Protein AF-A0A2A3F7Q0-F1 (afdb_monomer_lite)

Foldseek 3Di:
DDKDKDKWKAFPPPRHTDDPVQAQPVCCVPVPDDGDPRHDYPVRIDIDIDIGDPDDDPCCVVVVHDDDPVVVVVVVVVVVVPDPPPPPPDDDDDD

Radius of gyration: 22.65 Å; chains: 1; bounding box: 54×23×63 Å

Sequence (95 aa):
MWLSKDERYFDTESGEEVDGEEMDWSTENHPDVTPCEGHRHANTVQTRQVWTPEYVCLDLDGAGVALSPVLAAARTATEGLSPLYTHHGGRHALR

Structure (mmCIF, N/CA/C/O backbone):
data_AF-A0A2A3F7Q0-F1
#
_entry.id   AF-A0A2A3F7Q0-F1
#
loop_
_atom_site.group_PDB
_atom_site.id
_atom_site.type_symbol
_atom_site.label_atom_id
_atom_site.label_alt_id
_atom_site.label_comp_id
_atom_site.label_asym_id
_atom_site.label_entity_id
_atom_site.label_seq_id
_atom_site.pdbx_PDB_ins_code
_atom_site.Cartn_x
_atom_site.Cartn_y
_atom_site.Cartn_z
_atom_site.occupancy
_atom_site.B_iso_or_equiv
_atom_site.auth_seq_id
_atom_site.auth_comp_id
_atom_site.auth_asym_id
_atom_site.auth_atom_id
_atom_site.pdbx_PDB_model_num
ATOM 1 N N . MET A 1 1 ? -5.950 1.296 18.404 1.00 82.12 1 MET A N 1
ATOM 2 C CA . MET A 1 1 ? -5.550 1.056 17.004 1.00 82.12 1 MET A CA 1
ATOM 3 C C . MET A 1 1 ? -4.224 1.750 16.772 1.00 82.12 1 MET A C 1
ATOM 5 O O . MET A 1 1 ? -4.070 2.867 17.255 1.00 82.12 1 MET A O 1
ATOM 9 N N . TRP A 1 2 ? -3.294 1.097 16.083 1.00 89.62 2 TRP A N 1
ATOM 10 C CA . TRP A 1 2 ? -2.012 1.664 15.672 1.00 89.62 2 TRP A CA 1
ATOM 11 C C . TRP A 1 2 ? -1.836 1.456 14.170 1.00 89.62 2 TRP A C 1
ATOM 13 O O . TRP A 1 2 ? -2.011 0.335 13.687 1.00 89.62 2 TRP A O 1
ATOM 23 N N . LEU A 1 3 ? -1.528 2.541 13.461 1.00 93.69 3 LEU A N 1
ATOM 24 C CA . LEU A 1 3 ? -1.295 2.557 12.021 1.00 93.69 3 LEU A CA 1
ATOM 25 C C . LEU A 1 3 ? 0.112 3.098 11.756 1.00 93.69 3 LEU A C 1
ATOM 27 O O . LEU A 1 3 ? 0.529 4.068 12.396 1.00 93.69 3 LEU A O 1
ATOM 31 N N . SER A 1 4 ? 0.805 2.501 10.800 1.00 94.62 4 SER A N 1
ATOM 32 C CA . SER A 1 4 ? 2.051 2.994 10.214 1.00 94.62 4 SER A CA 1
ATOM 33 C C . SER A 1 4 ? 1.761 3.625 8.850 1.00 94.62 4 SER A C 1
ATOM 35 O O . SER A 1 4 ? 0.711 3.385 8.249 1.00 94.62 4 SER A O 1
ATOM 37 N N . LYS A 1 5 ? 2.659 4.497 8.383 1.00 95.44 5 LYS A N 1
ATOM 38 C CA . LYS A 1 5 ? 2.677 4.909 6.979 1.00 95.44 5 LYS A CA 1
ATOM 39 C C . LYS A 1 5 ? 3.769 4.130 6.276 1.00 95.44 5 LYS A C 1
ATOM 41 O O . LYS A 1 5 ? 4.925 4.243 6.680 1.00 95.44 5 LYS A O 1
ATOM 46 N N . ASP A 1 6 ? 3.387 3.450 5.212 1.00 95.00 6 ASP A N 1
ATOM 47 C CA . ASP A 1 6 ? 4.306 2.770 4.319 1.00 95.00 6 ASP A CA 1
ATOM 48 C C . ASP A 1 6 ? 4.412 3.531 3.007 1.00 95.00 6 ASP A C 1
ATOM 50 O O . ASP A 1 6 ? 3.440 4.110 2.509 1.00 95.00 6 ASP A O 1
ATOM 54 N N . GLU A 1 7 ? 5.605 3.498 2.434 1.00 95.19 7 GLU A N 1
ATOM 55 C CA . GLU A 1 7 ? 5.808 3.875 1.050 1.00 95.19 7 GLU A CA 1
ATOM 56 C C . GLU A 1 7 ? 5.445 2.695 0.149 1.00 95.19 7 GLU A C 1
ATOM 58 O O . GLU A 1 7 ? 5.951 1.592 0.344 1.00 95.19 7 GLU A O 1
ATOM 63 N N . ARG A 1 8 ? 4.546 2.921 -0.812 1.00 97.19 8 ARG A N 1
ATOM 64 C CA . ARG A 1 8 ? 4.113 1.909 -1.779 1.00 97.19 8 ARG A CA 1
ATOM 65 C C . ARG A 1 8 ? 4.094 2.466 -3.193 1.00 97.19 8 ARG A C 1
ATOM 67 O O . ARG A 1 8 ? 3.894 3.669 -3.390 1.00 97.19 8 ARG A O 1
ATOM 74 N N . TYR A 1 9 ? 4.262 1.580 -4.165 1.00 97.56 9 TYR A N 1
ATOM 75 C CA . TYR A 1 9 ? 4.421 1.931 -5.570 1.00 97.56 9 TYR A CA 1
ATOM 76 C C . TYR A 1 9 ? 3.207 1.476 -6.369 1.00 97.56 9 TYR A C 1
ATOM 78 O O . TYR A 1 9 ? 2.696 0.375 -6.181 1.00 97.56 9 TYR A O 1
ATOM 86 N N . PHE A 1 10 ? 2.727 2.348 -7.247 1.00 98.12 10 PHE A N 1
ATOM 87 C CA . PHE A 1 10 ? 1.550 2.086 -8.065 1.00 98.12 10 PHE A CA 1
ATOM 88 C C . PHE A 1 10 ? 1.869 2.373 -9.516 1.00 98.12 10 PHE A C 1
ATOM 90 O O . PHE A 1 10 ? 2.379 3.450 -9.820 1.00 98.12 10 PHE A O 1
ATOM 97 N N . ASP A 1 11 ? 1.540 1.443 -10.401 1.00 98.00 11 ASP A N 1
ATOM 98 C CA . ASP A 1 11 ? 1.667 1.645 -11.835 1.00 98.00 11 ASP A CA 1
ATOM 99 C C . ASP A 1 11 ? 0.896 2.901 -12.271 1.00 98.00 11 ASP A C 1
ATOM 101 O O . ASP A 1 11 ? -0.227 3.170 -11.834 1.00 98.00 11 ASP A O 1
ATOM 105 N N . THR A 1 12 ? 1.535 3.719 -13.100 1.00 97.12 12 THR A N 1
ATOM 106 C CA . THR A 1 12 ? 1.017 5.039 -13.470 1.00 97.12 12 THR A CA 1
ATOM 107 C C . THR A 1 12 ? -0.183 4.946 -14.408 1.00 97.12 12 THR A C 1
ATOM 109 O O . THR A 1 12 ? -1.034 5.836 -14.381 1.00 97.12 12 THR A O 1
ATOM 112 N N . GLU A 1 13 ? -0.266 3.897 -15.226 1.00 96.69 13 GLU A N 1
ATOM 113 C CA . GLU A 1 13 ? -1.327 3.732 -16.221 1.00 96.69 13 GLU A CA 1
ATOM 114 C C . GLU A 1 13 ? -2.556 3.037 -15.626 1.00 96.69 13 GLU A C 1
ATOM 116 O O . GLU A 1 13 ? -3.672 3.551 -15.710 1.00 96.69 13 GLU A O 1
ATOM 121 N N . SER A 1 14 ? -2.353 1.884 -14.996 1.00 96.81 14 SER A N 1
ATOM 122 C CA . SER A 1 14 ? -3.414 1.039 -14.439 1.00 96.81 14 SER A CA 1
ATOM 123 C C . SER A 1 14 ? -3.831 1.441 -13.023 1.00 96.81 14 SER A C 1
ATOM 125 O O . SER A 1 14 ? -4.974 1.215 -12.623 1.00 96.81 14 SER A O 1
ATOM 127 N N . GLY A 1 15 ? -2.923 2.048 -12.254 1.00 97.12 15 GLY A N 1
ATOM 128 C CA . GLY A 1 15 ? -3.117 2.325 -10.833 1.00 97.12 15 GLY A CA 1
ATOM 129 C C . GLY A 1 15 ? -2.973 1.102 -9.924 1.00 97.12 15 GLY A C 1
ATOM 130 O O . GLY A 1 15 ? -3.213 1.242 -8.723 1.00 97.12 15 GLY A O 1
ATOM 131 N N . GLU A 1 16 ? -2.602 -0.063 -10.461 1.00 97.81 16 GLU A N 1
ATOM 132 C CA . GLU A 1 16 ? -2.368 -1.287 -9.689 1.00 97.81 16 GLU A CA 1
ATOM 133 C C . GLU A 1 16 ? -1.114 -1.159 -8.815 1.00 97.81 16 GLU A C 1
ATOM 135 O O . GLU A 1 16 ? -0.152 -0.479 -9.174 1.00 97.81 16 GLU A O 1
ATOM 140 N N . GLU A 1 17 ? -1.136 -1.784 -7.638 1.00 97.19 17 GLU A N 1
ATOM 141 C CA . GLU A 1 17 ? 0.021 -1.811 -6.742 1.00 97.19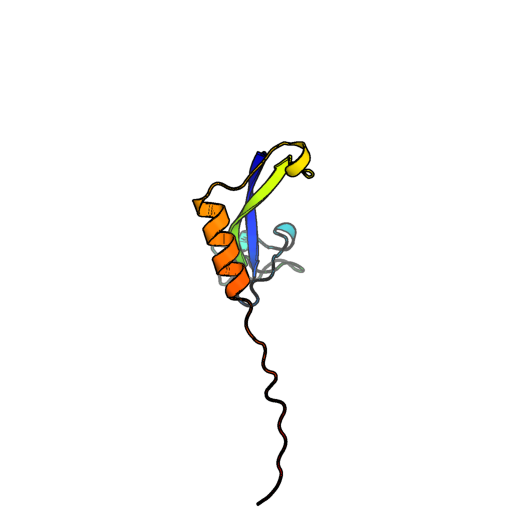 17 GLU A CA 1
ATOM 142 C C . GLU A 1 17 ? 1.103 -2.737 -7.302 1.00 97.19 17 GLU A C 1
ATOM 144 O O . GLU A 1 17 ? 0.813 -3.827 -7.795 1.00 97.19 17 GLU A O 1
ATOM 149 N N . VAL A 1 18 ? 2.350 -2.290 -7.212 1.00 97.00 18 VAL A N 1
ATOM 150 C CA . VAL A 1 18 ? 3.523 -2.978 -7.742 1.00 97.00 18 VAL A CA 1
ATOM 151 C C . VAL A 1 18 ? 4.532 -3.188 -6.620 1.00 97.00 18 VAL A C 1
ATOM 153 O O . VAL A 1 18 ? 4.765 -2.290 -5.809 1.00 97.00 18 VAL A O 1
ATOM 156 N N . ASP A 1 19 ? 5.154 -4.367 -6.595 1.00 96.12 19 ASP A N 1
ATOM 157 C CA . ASP A 1 19 ? 6.247 -4.648 -5.671 1.00 96.12 19 ASP A CA 1
ATOM 158 C C . ASP A 1 19 ? 7.486 -3.819 -6.046 1.00 96.12 19 ASP A C 1
ATOM 160 O O . ASP A 1 19 ? 7.931 -3.801 -7.197 1.00 96.12 19 ASP A O 1
ATOM 164 N N . GLY A 1 20 ? 8.052 -3.126 -5.059 1.00 94.62 20 GLY A N 1
ATOM 165 C CA . GLY A 1 20 ? 9.272 -2.351 -5.240 1.00 94.62 20 GLY A CA 1
ATOM 166 C C . GLY A 1 20 ? 10.488 -3.213 -5.580 1.00 94.62 20 GLY A C 1
ATOM 167 O O . GLY A 1 20 ? 11.422 -2.702 -6.193 1.00 94.62 20 GLY A O 1
ATOM 168 N N . GLU A 1 21 ? 10.483 -4.506 -5.245 1.00 96.06 21 GLU A N 1
ATOM 169 C CA . GLU A 1 21 ? 11.547 -5.441 -5.641 1.00 96.06 21 GLU A CA 1
ATOM 170 C C . GLU A 1 21 ? 11.528 -5.764 -7.145 1.00 96.06 21 GLU A C 1
ATOM 172 O O . GLU A 1 21 ? 12.545 -6.174 -7.697 1.00 96.06 21 GLU A O 1
ATOM 177 N N . GLU A 1 22 ? 10.413 -5.521 -7.843 1.00 96.00 22 GLU A N 1
ATOM 178 C CA . GLU A 1 22 ? 10.319 -5.695 -9.300 1.00 96.00 22 GLU A CA 1
ATOM 179 C C . GLU A 1 22 ? 10.865 -4.483 -10.081 1.00 96.00 22 GLU A C 1
ATOM 181 O O . GLU A 1 22 ? 10.935 -4.513 -11.315 1.00 96.00 22 GLU A O 1
ATOM 186 N N . MET A 1 23 ? 11.219 -3.389 -9.396 1.00 96.81 23 MET A N 1
ATOM 187 C CA . MET A 1 23 ? 11.662 -2.136 -10.015 1.00 96.81 23 MET A CA 1
ATOM 188 C C . MET A 1 23 ? 13.184 -2.045 -10.106 1.00 96.81 23 MET A C 1
ATOM 190 O O . MET A 1 23 ? 13.909 -2.314 -9.150 1.00 96.81 23 MET A O 1
ATOM 194 N N . ASP A 1 24 ? 13.679 -1.550 -11.238 1.00 97.56 24 ASP A N 1
ATOM 195 C CA . ASP A 1 24 ? 15.064 -1.111 -11.357 1.00 97.56 24 ASP A CA 1
ATOM 196 C C . ASP A 1 24 ? 15.187 0.347 -10.897 1.00 97.56 24 ASP A C 1
ATOM 198 O O . ASP A 1 24 ? 15.112 1.293 -11.691 1.00 97.56 24 ASP A O 1
ATOM 202 N N . TRP A 1 25 ? 15.392 0.538 -9.594 1.00 96.75 25 TRP A N 1
ATOM 203 C CA . TRP A 1 25 ? 15.547 1.864 -8.984 1.00 96.75 25 TRP A CA 1
ATOM 204 C C . TRP A 1 25 ? 16.751 2.653 -9.505 1.00 96.75 25 TRP A C 1
ATOM 206 O O . TRP A 1 25 ? 16.776 3.876 -9.381 1.00 96.75 25 TRP A O 1
ATOM 216 N N . SER A 1 26 ? 17.727 2.003 -10.151 1.00 96.62 26 SER A N 1
ATOM 217 C CA . SER A 1 26 ? 18.853 2.718 -10.763 1.00 96.62 26 SER A CA 1
ATOM 218 C C . SER A 1 26 ? 18.424 3.606 -11.938 1.00 96.62 26 SER A C 1
ATOM 220 O O . SER A 1 26 ? 19.156 4.518 -12.320 1.00 96.62 26 SER A O 1
ATOM 222 N N . THR A 1 27 ? 17.217 3.393 -12.473 1.00 97.31 27 THR A N 1
ATOM 223 C CA . THR A 1 27 ? 16.662 4.145 -13.608 1.00 97.31 27 THR A CA 1
ATOM 224 C C . THR A 1 27 ? 15.883 5.408 -13.216 1.00 97.31 27 THR A C 1
ATOM 226 O O . THR A 1 27 ? 15.574 6.208 -14.092 1.00 97.31 27 THR A O 1
ATOM 229 N N . GLU A 1 28 ? 15.580 5.646 -11.932 1.00 95.25 28 GLU A N 1
ATOM 230 C CA . GLU A 1 28 ? 14.655 6.708 -11.467 1.00 95.25 28 GLU A CA 1
ATOM 231 C C . GLU A 1 28 ? 14.964 8.100 -12.044 1.00 95.25 28 GLU A C 1
ATOM 233 O O . GLU A 1 28 ? 14.082 8.802 -12.528 1.00 95.25 28 GLU A O 1
ATOM 238 N N . ASN A 1 29 ? 16.239 8.482 -12.068 1.00 95.69 29 ASN A N 1
ATOM 239 C CA . ASN A 1 29 ? 16.673 9.794 -12.557 1.00 95.69 29 ASN A CA 1
ATOM 240 C C . ASN A 1 29 ? 17.220 9.745 -13.996 1.00 95.69 29 ASN A C 1
ATOM 242 O O . ASN A 1 29 ? 17.867 10.686 -14.462 1.00 95.69 29 ASN A O 1
ATOM 246 N N . HIS A 1 30 ? 16.977 8.639 -14.703 1.00 96.25 30 HIS A N 1
ATOM 247 C CA . HIS A 1 30 ? 17.576 8.314 -15.993 1.00 96.25 30 HIS A CA 1
ATOM 248 C C . HIS A 1 30 ? 16.528 7.744 -16.968 1.00 96.25 30 HIS A C 1
ATOM 250 O O . HIS A 1 30 ? 16.546 6.548 -17.245 1.00 96.25 30 HIS A O 1
ATOM 256 N N . PRO A 1 31 ? 15.642 8.590 -17.534 1.00 94.62 31 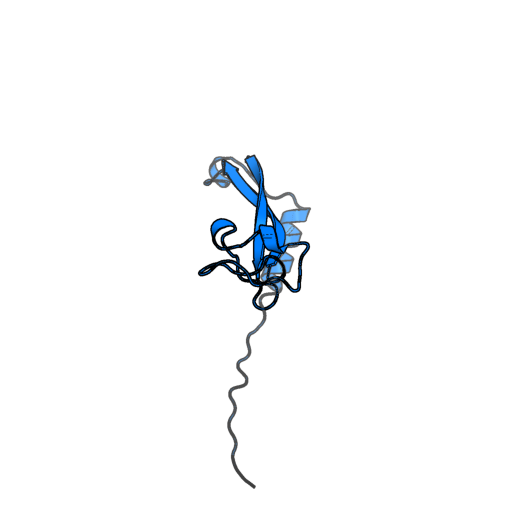PRO A N 1
ATOM 257 C CA . PRO A 1 31 ? 14.492 8.148 -18.337 1.00 94.62 31 PRO A CA 1
ATOM 258 C C . PRO A 1 31 ? 14.857 7.400 -19.627 1.00 94.62 31 PRO A C 1
ATOM 260 O O . PRO A 1 31 ? 14.028 6.685 -20.181 1.00 94.62 31 PRO A O 1
ATOM 263 N N . ASP A 1 32 ? 16.083 7.588 -20.117 1.00 96.38 32 ASP A N 1
ATOM 264 C CA . ASP A 1 32 ? 16.566 6.973 -21.354 1.00 96.38 32 ASP A CA 1
ATOM 265 C C . ASP A 1 32 ? 17.316 5.649 -21.106 1.00 96.38 32 ASP A C 1
ATOM 267 O O . ASP A 1 32 ? 17.768 5.000 -22.053 1.00 96.38 32 ASP A O 1
ATOM 271 N N . VAL A 1 33 ? 17.494 5.243 -19.843 1.00 97.06 33 VAL A N 1
ATOM 272 C CA . VAL A 1 33 ? 18.198 4.004 -19.495 1.00 97.06 33 VAL A CA 1
ATOM 273 C C . VAL A 1 33 ? 17.230 2.827 -19.554 1.00 97.06 33 VAL A C 1
ATOM 275 O O . VAL A 1 33 ? 16.125 2.858 -19.021 1.00 97.06 33 VAL A O 1
ATOM 278 N N . THR A 1 34 ? 17.660 1.755 -20.218 1.00 97.00 34 THR A N 1
ATOM 279 C CA . THR A 1 34 ? 16.919 0.490 -20.222 1.00 97.00 34 THR A CA 1
ATOM 280 C C . THR A 1 34 ? 17.094 -0.207 -18.867 1.00 97.00 34 THR A C 1
ATOM 282 O O . THR A 1 34 ? 18.240 -0.345 -18.435 1.00 97.00 34 THR A O 1
ATOM 285 N N . PRO A 1 35 ? 16.012 -0.656 -18.205 1.00 97.62 35 PRO A N 1
ATOM 286 C CA . PRO A 1 35 ? 16.108 -1.374 -16.937 1.00 97.62 35 PRO A CA 1
ATOM 287 C C . PRO A 1 35 ? 16.785 -2.740 -17.103 1.00 97.62 35 PRO A C 1
ATOM 289 O O . PRO A 1 35 ? 16.817 -3.314 -18.197 1.00 97.62 35 PRO A O 1
ATOM 292 N N . CYS A 1 36 ? 17.295 -3.283 -16.001 1.00 96.56 36 CYS A N 1
ATOM 293 C CA . CYS A 1 36 ? 17.800 -4.650 -15.925 1.00 96.56 36 CYS A CA 1
ATOM 294 C C . CYS A 1 36 ? 16.747 -5.680 -16.368 1.00 96.56 36 CYS A C 1
ATOM 296 O O . CYS A 1 36 ? 15.543 -5.491 -16.184 1.00 96.56 36 CYS A O 1
ATOM 298 N N . GLU A 1 37 ? 17.207 -6.808 -16.921 1.00 96.25 37 GLU A N 1
ATOM 299 C CA . GLU A 1 37 ? 16.319 -7.899 -17.336 1.00 96.25 37 GLU A CA 1
ATOM 300 C C . GLU A 1 37 ? 15.400 -8.330 -16.180 1.00 96.25 37 GLU A C 1
ATOM 302 O O . GLU A 1 37 ? 15.831 -8.465 -15.033 1.00 96.25 37 GLU A O 1
ATOM 307 N N . GLY A 1 38 ? 14.113 -8.505 -16.488 1.00 95.62 38 GLY A N 1
ATOM 308 C CA . GLY A 1 38 ? 13.094 -8.898 -15.515 1.00 95.62 38 GLY A CA 1
ATOM 309 C C . GLY A 1 38 ? 12.562 -7.772 -14.622 1.00 95.62 38 GLY A C 1
ATOM 310 O O . GLY A 1 38 ? 11.615 -8.027 -13.887 1.00 95.62 38 GLY A O 1
ATOM 311 N N . HIS A 1 39 ? 13.101 -6.552 -14.708 1.00 97.50 39 HIS A N 1
ATOM 312 C CA . HIS A 1 39 ? 12.651 -5.413 -13.903 1.00 97.50 39 HIS A CA 1
ATOM 313 C C . HIS A 1 39 ? 11.918 -4.369 -14.750 1.00 97.50 39 HIS A C 1
ATOM 315 O O . HIS A 1 39 ? 12.145 -4.245 -15.959 1.00 97.50 39 HIS A O 1
ATOM 321 N N . ARG A 1 40 ? 11.043 -3.582 -14.115 1.00 96.81 40 ARG A N 1
ATOM 322 C CA . ARG A 1 40 ? 10.424 -2.407 -14.753 1.00 96.81 40 ARG A CA 1
ATOM 323 C C . ARG A 1 40 ? 11.257 -1.155 -14.487 1.00 96.81 40 ARG A C 1
ATOM 325 O O . ARG A 1 40 ? 11.970 -1.060 -13.492 1.00 96.81 40 ARG A O 1
ATOM 332 N N . HIS A 1 41 ? 11.150 -0.175 -15.377 1.00 97.81 41 HIS A N 1
ATOM 333 C CA . HIS A 1 41 ? 11.771 1.130 -15.175 1.00 97.81 41 HIS A CA 1
ATOM 334 C C . HIS A 1 41 ? 11.033 1.886 -14.059 1.00 97.81 41 HIS A C 1
ATOM 336 O O . HIS A 1 41 ? 9.810 1.960 -14.071 1.00 97.81 41 HIS A O 1
ATOM 342 N N . ALA A 1 42 ? 11.759 2.531 -13.145 1.00 97.38 42 ALA A N 1
ATOM 343 C CA . ALA A 1 42 ? 11.174 3.266 -12.018 1.00 97.38 42 ALA A CA 1
ATOM 344 C C . ALA A 1 42 ? 10.172 4.382 -12.414 1.00 97.38 42 ALA A C 1
ATOM 346 O O . ALA A 1 42 ? 9.288 4.715 -11.635 1.00 97.38 42 ALA A O 1
ATOM 347 N N . ASN A 1 43 ? 10.237 4.917 -13.640 1.00 96.56 43 ASN A N 1
ATOM 348 C CA . ASN A 1 43 ? 9.312 5.949 -14.124 1.00 96.56 43 ASN A CA 1
ATOM 349 C C . ASN A 1 43 ? 7.923 5.414 -14.493 1.00 96.56 43 ASN A C 1
ATOM 351 O O . ASN A 1 43 ? 7.038 6.202 -14.826 1.00 96.56 43 ASN A O 1
ATOM 355 N N . THR A 1 44 ? 7.712 4.095 -14.465 1.00 96.94 44 THR A N 1
ATOM 356 C CA . THR A 1 44 ? 6.379 3.525 -14.687 1.00 96.94 44 THR A CA 1
ATOM 357 C C . THR A 1 44 ? 5.516 3.578 -13.432 1.00 96.94 44 THR A C 1
ATOM 359 O O . THR A 1 44 ? 4.306 3.400 -13.535 1.00 96.94 44 THR A O 1
ATOM 362 N N . VAL A 1 45 ? 6.081 3.868 -12.255 1.00 97.69 45 VAL A N 1
ATOM 363 C CA . VAL A 1 45 ? 5.340 3.895 -10.988 1.00 97.69 45 VAL A CA 1
ATOM 364 C C . VAL A 1 45 ? 5.268 5.289 -10.362 1.00 97.69 45 VAL A C 1
ATOM 366 O O . VAL A 1 45 ? 6.119 6.148 -10.567 1.00 97.69 45 VAL A O 1
ATOM 369 N N . GLN A 1 46 ? 4.232 5.502 -9.555 1.00 97.12 46 GLN A N 1
ATOM 370 C CA . GLN A 1 46 ? 4.112 6.609 -8.615 1.00 97.12 46 GLN A CA 1
ATOM 371 C C . GLN A 1 46 ? 4.300 6.096 -7.193 1.00 97.12 46 GLN A C 1
ATOM 373 O O . GLN A 1 46 ? 3.640 5.142 -6.773 1.00 97.12 46 GLN A O 1
ATOM 378 N N . THR A 1 47 ? 5.113 6.806 -6.423 1.00 95.81 47 THR A N 1
ATOM 379 C CA . THR A 1 47 ? 5.280 6.574 -4.990 1.00 95.81 47 THR A CA 1
ATOM 380 C C . THR A 1 47 ? 4.150 7.231 -4.202 1.00 95.81 47 THR A C 1
ATOM 382 O O . THR A 1 47 ? 3.867 8.422 -4.364 1.00 95.81 47 THR A O 1
ATOM 385 N N . ARG A 1 48 ? 3.490 6.475 -3.322 1.00 96.31 48 ARG A N 1
ATOM 386 C CA . ARG A 1 48 ? 2.411 6.968 -2.452 1.00 96.31 48 ARG A CA 1
ATOM 387 C C . ARG A 1 48 ? 2.631 6.522 -1.013 1.00 96.31 48 ARG A C 1
ATOM 389 O O . ARG A 1 48 ? 3.174 5.458 -0.749 1.00 96.31 48 ARG A O 1
ATOM 396 N N . GLN A 1 49 ? 2.151 7.339 -0.080 1.00 96.75 49 GLN A N 1
ATOM 397 C CA . GLN A 1 49 ? 2.114 7.003 1.342 1.00 96.75 49 GLN A CA 1
ATOM 398 C C . GLN A 1 49 ? 0.773 6.346 1.669 1.00 96.75 49 GLN A C 1
ATOM 400 O O . GLN A 1 49 ? -0.278 6.977 1.520 1.00 96.75 49 GLN A O 1
ATOM 405 N N . VAL A 1 50 ? 0.807 5.097 2.120 1.00 95.81 50 VAL A N 1
ATOM 406 C CA . VAL A 1 50 ? -0.372 4.283 2.439 1.00 95.81 50 VAL A CA 1
ATOM 407 C C . VAL A 1 50 ? -0.393 4.001 3.937 1.00 95.81 50 VAL A C 1
ATOM 409 O O . VAL A 1 50 ? 0.635 3.706 4.535 1.00 95.81 50 VAL A O 1
ATOM 412 N N . TRP A 1 51 ? -1.563 4.122 4.567 1.00 94.88 51 TRP A N 1
ATOM 413 C CA . TRP A 1 51 ? -1.724 3.752 5.972 1.00 94.88 51 TRP A CA 1
ATOM 414 C C . TRP A 1 51 ? -1.886 2.239 6.104 1.00 94.88 51 TRP A C 1
ATOM 416 O O . TRP A 1 51 ? -2.885 1.690 5.637 1.00 94.88 51 TRP A O 1
ATOM 426 N N . THR A 1 52 ? -0.952 1.588 6.788 1.00 93.69 52 THR A N 1
ATOM 427 C CA . THR A 1 52 ? -0.983 0.149 7.049 1.00 93.69 52 THR A CA 1
ATOM 428 C C . THR A 1 52 ? -1.394 -0.111 8.500 1.00 93.69 52 THR A C 1
ATOM 430 O O . THR A 1 52 ? -0.891 0.534 9.426 1.00 93.69 52 THR A O 1
ATOM 433 N N . PRO A 1 53 ? -2.350 -1.023 8.745 1.00 92.38 53 PRO A N 1
ATOM 434 C CA . PRO A 1 53 ? -2.721 -1.411 10.095 1.00 92.38 53 PRO A CA 1
ATOM 435 C C . PRO A 1 53 ? -1.687 -2.352 10.718 1.00 92.38 53 PRO A C 1
ATOM 437 O O . PRO A 1 53 ? -1.529 -3.480 10.270 1.00 92.38 53 PRO A O 1
ATOM 440 N N . GLU A 1 54 ? -1.066 -1.922 11.815 1.00 89.12 54 GLU A N 1
ATOM 441 C CA . GLU A 1 54 ? -0.159 -2.766 12.614 1.00 89.12 54 GLU A CA 1
ATOM 442 C C . GLU A 1 54 ? -0.919 -3.478 13.738 1.00 89.12 54 GLU A C 1
ATOM 444 O O . GLU A 1 54 ? -0.747 -4.666 13.997 1.00 89.12 54 GLU A O 1
ATOM 449 N N . TYR A 1 55 ? -1.803 -2.736 14.414 1.00 88.12 55 TYR A N 1
ATOM 450 C CA . TYR A 1 55 ? -2.633 -3.256 15.497 1.00 88.12 55 TYR A CA 1
ATOM 451 C C . TYR A 1 55 ? -4.052 -2.719 15.382 1.00 88.12 55 TYR A C 1
ATOM 453 O O . TYR A 1 55 ? -4.315 -1.526 15.588 1.00 88.12 55 TYR A O 1
ATOM 461 N N . VAL A 1 56 ? -4.989 -3.622 15.111 1.00 88.38 56 VAL A N 1
ATOM 462 C CA . VAL A 1 56 ? -6.407 -3.301 14.931 1.00 88.38 56 VAL A CA 1
ATOM 463 C C . VAL A 1 56 ? -7.266 -3.932 16.015 1.00 88.38 56 VAL A C 1
ATOM 465 O O . VAL A 1 56 ? -6.963 -4.998 16.545 1.00 88.38 56 VAL A O 1
ATOM 468 N N . CYS A 1 57 ? -8.351 -3.241 16.352 1.00 89.62 57 CYS A N 1
ATOM 469 C CA . CYS A 1 57 ? -9.416 -3.800 17.167 1.00 89.62 57 CYS A CA 1
ATOM 470 C C . CYS A 1 57 ? -10.437 -4.425 16.215 1.00 89.62 57 CYS A C 1
ATOM 472 O O . CYS A 1 57 ? -11.000 -3.716 15.384 1.00 89.62 57 CYS A O 1
ATOM 474 N N . LEU A 1 58 ? -10.622 -5.741 16.305 1.00 91.19 58 LEU A N 1
ATOM 475 C CA . LEU A 1 58 ? -11.544 -6.479 15.437 1.00 91.19 58 LEU A CA 1
ATOM 476 C C . LEU A 1 58 ? -12.979 -6.503 15.984 1.00 91.19 58 LEU A C 1
ATOM 478 O O . LEU A 1 58 ? -13.912 -6.707 15.217 1.00 91.19 58 LEU A O 1
ATOM 482 N N . ASP A 1 59 ? -13.146 -6.271 17.288 1.00 92.31 59 ASP A N 1
ATOM 483 C CA . ASP A 1 59 ? -14.442 -6.204 17.964 1.00 92.31 59 ASP A CA 1
ATOM 484 C C . ASP A 1 59 ? -14.662 -4.802 18.539 1.00 92.31 59 ASP A C 1
ATOM 486 O O . ASP A 1 59 ? -14.319 -4.501 19.685 1.00 92.31 59 ASP A O 1
ATOM 490 N N . LEU A 1 60 ? -15.188 -3.918 17.692 1.00 89.56 60 LEU A N 1
ATOM 491 C CA . LEU A 1 60 ? -15.430 -2.524 18.054 1.00 89.56 60 LEU A CA 1
ATOM 492 C C . LEU A 1 60 ? -16.548 -2.389 19.094 1.00 89.56 60 LEU A C 1
ATOM 494 O O . LEU A 1 60 ? -16.428 -1.555 19.992 1.00 89.56 60 LEU A O 1
ATOM 498 N N . ASP A 1 61 ? -17.585 -3.227 19.011 1.00 90.56 61 ASP A N 1
ATOM 499 C CA . ASP A 1 61 ? -18.721 -3.200 19.936 1.00 90.56 61 ASP A CA 1
ATOM 500 C C . ASP A 1 61 ? -18.297 -3.679 21.328 1.00 90.56 61 ASP A C 1
ATOM 502 O O . ASP A 1 61 ? -18.558 -2.999 22.324 1.00 90.56 61 ASP A O 1
ATOM 506 N N . GLY A 1 62 ? -17.564 -4.794 21.408 1.00 93.00 62 GLY A N 1
ATOM 507 C CA . GLY A 1 62 ? -16.991 -5.290 22.660 1.00 93.00 62 GLY A CA 1
ATOM 508 C C . GLY A 1 62 ? -15.975 -4.326 23.276 1.00 93.00 62 GLY A C 1
ATOM 509 O O . GLY A 1 62 ? -15.869 -4.235 24.500 1.00 93.00 62 GLY A O 1
ATOM 510 N N . ALA A 1 63 ? -15.271 -3.547 22.450 1.00 90.56 63 ALA A N 1
ATOM 511 C CA . ALA A 1 63 ? -14.379 -2.479 22.899 1.00 90.56 63 ALA A CA 1
ATOM 512 C C . ALA A 1 63 ? -15.103 -1.166 23.263 1.00 90.56 63 ALA A C 1
ATOM 514 O O . ALA A 1 63 ? -14.450 -0.217 23.705 1.00 90.56 63 ALA A O 1
ATOM 515 N N . GLY A 1 64 ? -16.427 -1.083 23.082 1.00 92.56 64 GLY A N 1
ATOM 516 C CA . GLY A 1 64 ? -17.219 0.120 23.354 1.00 92.56 64 GLY A CA 1
ATOM 517 C C . GLY A 1 64 ? -16.892 1.299 22.431 1.00 92.56 64 GLY A C 1
ATOM 518 O O . GLY A 1 64 ? -17.089 2.456 22.809 1.00 92.56 64 GLY A O 1
ATOM 519 N N . VAL A 1 65 ? -16.359 1.032 21.237 1.00 90.44 65 VAL A N 1
ATOM 520 C CA . VAL A 1 65 ? -15.991 2.056 20.254 1.00 90.44 65 VAL A CA 1
ATOM 521 C C . VAL A 1 65 ? -17.224 2.447 19.445 1.00 90.44 65 VAL A C 1
ATOM 523 O O . VAL A 1 65 ? -17.799 1.632 18.733 1.00 90.44 65 VAL A O 1
ATOM 526 N N . ALA A 1 66 ? -17.597 3.725 19.496 1.00 90.69 66 ALA A N 1
ATOM 527 C CA . ALA A 1 66 ? -18.704 4.278 18.720 1.00 90.69 66 ALA A CA 1
ATOM 528 C C . ALA A 1 66 ? -18.236 5.420 17.807 1.00 90.69 66 ALA A C 1
ATOM 530 O O . ALA A 1 66 ? -17.309 6.163 18.141 1.00 90.69 66 ALA A O 1
ATOM 531 N N . LEU A 1 67 ? -18.902 5.594 16.659 1.00 91.81 67 LEU A N 1
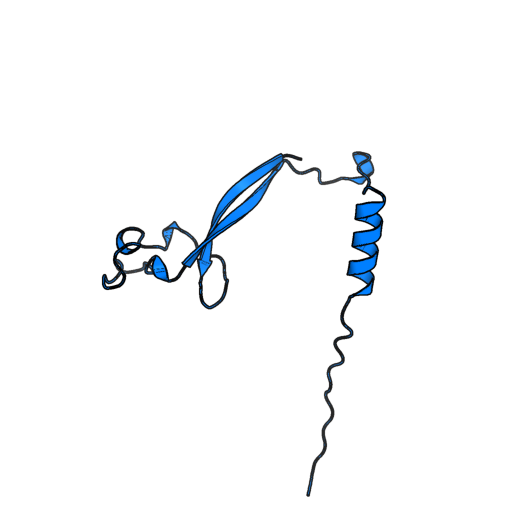ATOM 532 C CA . LEU A 1 67 ? -18.692 6.777 15.823 1.00 91.81 67 LEU A CA 1
ATOM 533 C C . LEU A 1 67 ? -19.154 8.037 16.562 1.00 91.81 67 LEU A C 1
ATOM 535 O O . LEU A 1 67 ? -20.188 8.040 17.229 1.00 91.81 67 LEU A O 1
ATOM 539 N N . SER A 1 68 ? -18.429 9.141 16.372 1.00 93.69 68 SER A N 1
ATOM 540 C CA . SER A 1 68 ? -18.932 10.456 16.772 1.00 93.69 68 SER A CA 1
ATOM 541 C C . SER A 1 68 ? -20.187 10.816 15.961 1.00 93.69 68 SER A C 1
ATOM 543 O O . SER A 1 68 ? -20.358 10.304 14.852 1.00 93.69 68 SER A O 1
ATOM 545 N N . PRO A 1 69 ? -21.046 11.740 16.434 1.00 94.44 69 PRO A N 1
ATOM 546 C CA . PRO A 1 69 ? -22.234 12.154 15.683 1.00 94.44 69 PRO A CA 1
ATOM 547 C C . PRO A 1 69 ? -21.928 12.620 14.251 1.00 94.44 69 PRO A C 1
ATOM 549 O O . PRO A 1 69 ? -22.679 12.322 13.327 1.00 94.44 69 PRO A O 1
ATOM 552 N N . VAL A 1 70 ? -20.790 13.296 14.056 1.00 94.8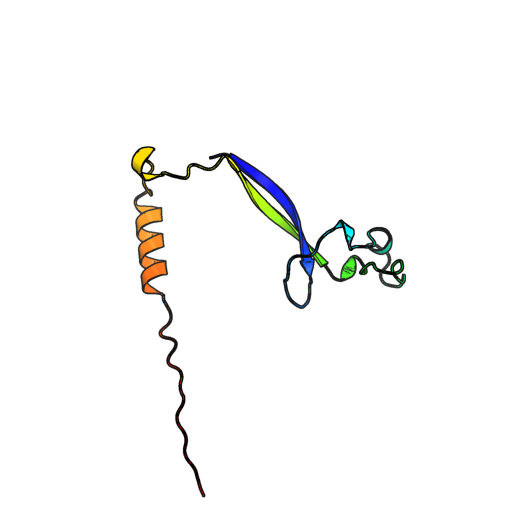8 70 VAL A N 1
ATOM 553 C CA . VAL A 1 70 ? -20.329 13.755 12.737 1.00 94.88 70 VAL A CA 1
ATOM 554 C C . VAL A 1 70 ? -19.993 12.574 11.825 1.00 94.88 70 VAL A C 1
ATOM 556 O O . VAL A 1 70 ? -20.457 12.526 10.688 1.00 94.88 70 VAL A O 1
ATOM 559 N N . LEU A 1 71 ? -19.224 11.600 12.318 1.00 91.81 71 LEU A N 1
ATOM 560 C CA . LEU A 1 71 ? -18.862 10.414 11.535 1.00 91.81 71 LEU A CA 1
ATOM 561 C C . LEU A 1 71 ? -20.068 9.504 11.279 1.00 91.81 71 LEU A C 1
ATOM 563 O O . LEU A 1 71 ? -20.185 8.932 10.198 1.00 91.81 71 LEU A O 1
ATOM 567 N N . ALA A 1 72 ? -20.987 9.402 12.240 1.00 93.19 72 ALA A N 1
ATOM 568 C CA . ALA A 1 72 ? -22.236 8.673 12.071 1.00 93.19 72 ALA A CA 1
ATOM 569 C C . ALA A 1 72 ? -23.091 9.288 10.952 1.00 93.19 72 ALA A C 1
ATOM 571 O O . ALA A 1 72 ? -23.555 8.561 10.079 1.00 93.19 72 ALA A O 1
ATOM 572 N N . ALA A 1 73 ? -23.234 10.619 10.927 1.00 92.50 73 ALA A N 1
ATOM 573 C CA . ALA A 1 73 ? -23.951 11.322 9.863 1.00 92.50 73 ALA A CA 1
ATOM 574 C C . ALA A 1 73 ? -23.277 11.152 8.489 1.00 92.50 73 ALA A C 1
ATOM 576 O O . ALA A 1 73 ? -23.962 10.916 7.494 1.00 92.50 73 ALA A O 1
ATOM 577 N N . ALA A 1 74 ? -21.943 11.225 8.436 1.00 92.62 74 ALA A N 1
ATOM 578 C CA . ALA A 1 74 ? -21.184 11.021 7.203 1.00 92.62 74 ALA A CA 1
ATOM 579 C C . ALA A 1 74 ? -21.369 9.605 6.630 1.00 92.62 74 ALA A C 1
ATOM 581 O O . ALA A 1 74 ? -21.562 9.456 5.425 1.00 92.62 74 ALA A O 1
ATOM 582 N N . ARG A 1 75 ? -21.375 8.570 7.482 1.00 90.00 75 ARG A N 1
ATOM 583 C CA . ARG A 1 75 ? -21.622 7.184 7.054 1.00 90.00 75 ARG A CA 1
ATOM 584 C C . ARG A 1 75 ? -22.997 7.030 6.402 1.00 90.00 75 ARG A C 1
ATOM 586 O O . ARG A 1 75 ? -23.084 6.498 5.300 1.00 90.00 75 ARG A O 1
ATOM 593 N N . THR A 1 76 ? -24.042 7.564 7.033 1.00 88.88 76 THR A N 1
ATOM 594 C CA . THR A 1 76 ? -25.411 7.506 6.499 1.00 88.88 76 THR A CA 1
ATOM 595 C C . THR A 1 76 ? -25.532 8.205 5.141 1.00 88.88 76 THR A C 1
ATOM 597 O O . THR A 1 76 ? -26.246 7.731 4.259 1.00 88.88 76 THR A O 1
ATOM 600 N N . ALA A 1 77 ? -24.821 9.321 4.945 1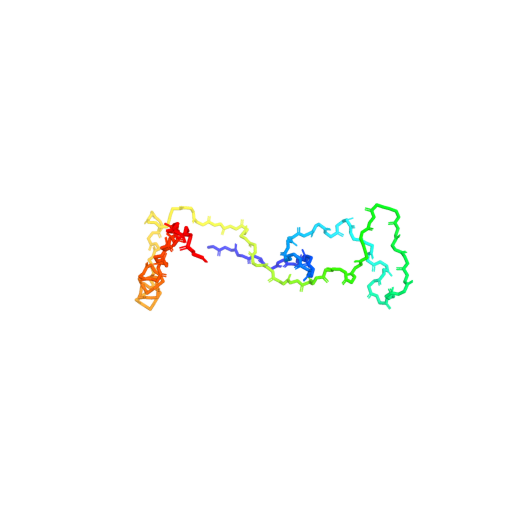.00 81.00 77 ALA A N 1
ATOM 601 C CA . ALA A 1 77 ? -24.807 10.031 3.667 1.00 81.00 77 ALA A CA 1
ATOM 602 C C . ALA A 1 77 ? -24.168 9.196 2.542 1.00 81.00 77 ALA A C 1
ATOM 604 O O . ALA A 1 77 ? -24.699 9.166 1.435 1.00 81.00 77 ALA A O 1
ATOM 605 N N . THR A 1 78 ? -23.073 8.482 2.825 1.00 74.19 78 THR A N 1
ATOM 606 C CA . THR A 1 78 ? -22.409 7.590 1.857 1.00 74.19 78 THR A CA 1
ATOM 607 C C . THR A 1 78 ? -23.251 6.352 1.538 1.00 74.19 78 THR A C 1
ATOM 609 O O . THR A 1 78 ? -23.334 5.950 0.380 1.00 74.19 78 THR A O 1
ATOM 612 N N . GLU A 1 79 ? -23.930 5.766 2.526 1.00 75.56 79 GLU A N 1
ATOM 613 C CA . GLU A 1 79 ? -24.825 4.614 2.319 1.00 75.56 79 GLU A CA 1
ATOM 614 C C . GLU A 1 79 ? -26.036 4.978 1.440 1.00 75.56 79 GLU A C 1
ATOM 616 O O . GLU A 1 79 ? -26.435 4.200 0.570 1.00 75.56 79 GLU A O 1
ATOM 621 N N . GLY A 1 80 ? -26.562 6.199 1.593 1.00 63.78 80 GLY A N 1
ATOM 622 C CA . GLY A 1 80 ? -27.621 6.754 0.743 1.00 63.78 80 GLY A CA 1
ATOM 623 C C . GLY A 1 80 ? -27.192 7.095 -0.691 1.00 63.78 80 GLY A C 1
ATOM 624 O O . GLY A 1 80 ? -28.051 7.371 -1.526 1.00 63.78 80 GLY A O 1
ATOM 625 N N . LEU A 1 81 ? -25.889 7.063 -0.992 1.00 59.00 81 LEU A N 1
ATOM 626 C CA . LEU A 1 81 ? -25.315 7.342 -2.312 1.00 59.00 81 LEU A CA 1
ATOM 627 C C . LEU A 1 81 ? -25.015 6.077 -3.133 1.00 59.00 81 LEU A C 1
ATOM 629 O O . LEU A 1 81 ? -24.414 6.200 -4.200 1.00 59.00 81 LEU A O 1
ATOM 633 N N . SER A 1 82 ? -25.435 4.880 -2.694 1.00 46.56 82 SER A N 1
ATOM 634 C CA . SER A 1 82 ? -25.323 3.657 -3.508 1.00 46.56 82 SER A CA 1
ATOM 635 C C . SER A 1 82 ? -25.940 3.899 -4.896 1.00 46.56 82 SER A C 1
ATOM 637 O O . SER A 1 82 ? -27.155 4.105 -4.990 1.00 46.56 82 SER A O 1
ATOM 639 N N . PRO A 1 83 ? -25.149 3.917 -5.986 1.00 47.66 83 PRO A N 1
ATOM 640 C CA . PRO A 1 83 ? -25.681 4.254 -7.290 1.00 47.66 83 PRO A CA 1
ATOM 641 C C . PRO A 1 83 ? -26.586 3.116 -7.754 1.00 47.66 83 PRO A C 1
ATOM 643 O O . PRO A 1 83 ? -26.184 1.955 -7.826 1.00 47.66 83 PRO A O 1
ATOM 646 N N . LEU A 1 84 ? -27.821 3.472 -8.100 1.00 45.69 84 LEU A N 1
ATOM 647 C CA . LEU A 1 84 ? -28.690 2.670 -8.948 1.00 45.69 84 LEU A CA 1
ATOM 648 C C . LEU A 1 84 ? -27.934 2.367 -10.249 1.00 45.69 84 LEU A C 1
ATOM 650 O O . LEU A 1 84 ? -27.962 3.161 -11.190 1.00 45.69 84 LEU A O 1
ATOM 654 N N . TYR A 1 85 ? -27.255 1.222 -10.320 1.00 42.34 85 TYR A N 1
ATOM 655 C CA . TYR A 1 85 ? -26.709 0.705 -11.569 1.00 42.34 85 TYR A CA 1
ATOM 656 C C . TYR A 1 85 ? -27.886 0.217 -12.420 1.00 42.34 85 TYR A C 1
ATOM 658 O O . TYR A 1 85 ? -28.233 -0.962 -12.453 1.00 42.34 85 TYR A O 1
ATOM 666 N N . THR A 1 86 ? -28.574 1.154 -13.072 1.00 44.28 86 THR A N 1
ATOM 667 C CA . THR A 1 86 ? -29.587 0.822 -14.070 1.00 44.28 86 THR A CA 1
ATOM 668 C C . THR A 1 86 ? -28.841 0.371 -15.315 1.00 44.28 86 THR A C 1
ATOM 670 O O . THR A 1 86 ? -28.411 1.188 -16.125 1.00 44.28 86 THR A O 1
ATOM 673 N N . HIS A 1 87 ? -28.669 -0.940 -15.465 1.00 36.19 87 HIS A N 1
ATOM 674 C CA . HIS A 1 87 ? -28.224 -1.536 -16.716 1.00 36.19 87 HIS A CA 1
ATOM 675 C C . HIS A 1 87 ? -29.260 -1.184 -17.796 1.00 36.19 87 HIS A C 1
ATOM 677 O O . HIS A 1 87 ? -30.311 -1.818 -17.888 1.00 36.19 87 HIS A O 1
ATOM 683 N N . HIS A 1 88 ? -29.0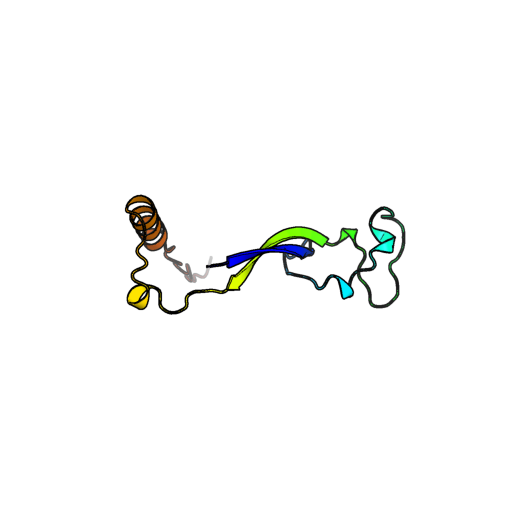00 -0.159 -18.613 1.00 34.91 88 HIS A N 1
ATOM 684 C CA . HIS A 1 88 ? -29.779 0.114 -19.824 1.00 34.91 88 HIS A CA 1
ATOM 685 C C . HIS A 1 88 ? -29.434 -0.943 -20.886 1.00 34.91 88 HIS A C 1
ATOM 687 O O . HIS A 1 88 ? -28.763 -0.697 -21.881 1.00 34.91 88 HIS A O 1
ATOM 693 N N . GLY A 1 89 ? -29.884 -2.172 -20.632 1.00 43.25 89 GLY A N 1
ATOM 694 C CA . GLY A 1 89 ? -30.013 -3.217 -21.634 1.00 43.25 89 GLY A CA 1
ATOM 695 C C . GLY A 1 89 ? -31.381 -3.086 -22.290 1.00 43.25 89 GLY A C 1
ATOM 696 O O . GLY A 1 89 ? -32.374 -3.548 -21.737 1.00 43.25 89 GLY A O 1
ATOM 697 N N . GLY A 1 90 ? -31.433 -2.464 -23.465 1.00 32.50 90 GLY A N 1
ATOM 698 C CA . GLY A 1 90 ? -32.659 -2.292 -24.241 1.00 32.50 90 GLY A CA 1
ATOM 699 C C . GLY A 1 90 ? -32.367 -2.304 -25.735 1.00 32.50 90 GLY A C 1
ATOM 700 O O . GLY A 1 90 ? -31.902 -1.320 -26.291 1.00 32.50 90 GLY A O 1
ATOM 701 N N . ARG A 1 91 ? -32.620 -3.457 -26.359 1.00 41.91 91 ARG A N 1
ATOM 702 C CA . ARG A 1 91 ? -32.589 -3.719 -27.807 1.00 41.91 91 ARG A CA 1
ATOM 703 C C . ARG A 1 91 ? -33.567 -2.798 -28.547 1.00 41.91 91 ARG A C 1
ATOM 705 O O . ARG A 1 91 ? -34.584 -2.477 -27.958 1.00 41.91 91 ARG A O 1
ATOM 712 N N . HIS A 1 92 ? -33.304 -2.494 -29.823 1.00 34.47 92 HIS A N 1
ATOM 713 C CA . HIS A 1 92 ? -34.240 -2.437 -30.974 1.00 34.47 92 HIS A CA 1
ATOM 714 C C . HIS A 1 92 ? -33.439 -1.877 -32.176 1.00 34.47 92 HIS A C 1
ATOM 716 O O . HIS A 1 92 ? -32.931 -0.768 -32.111 1.00 34.47 92 HIS A O 1
ATOM 722 N N . ALA A 1 93 ? -33.019 -2.681 -33.158 1.00 39.25 93 ALA A N 1
ATOM 723 C CA . ALA A 1 93 ? -33.791 -3.196 -34.296 1.00 39.25 93 ALA A CA 1
ATOM 724 C C . ALA A 1 93 ? -34.374 -2.100 -35.217 1.00 39.25 93 ALA A C 1
ATOM 726 O O . ALA A 1 93 ? -35.311 -1.414 -34.830 1.00 39.25 93 ALA A O 1
ATOM 727 N N . LEU A 1 94 ? -33.859 -2.088 -36.458 1.00 39.06 94 LEU A N 1
ATOM 728 C CA . LEU A 1 94 ? -34.478 -1.662 -37.726 1.00 39.06 94 LEU A CA 1
ATOM 729 C C . LEU A 1 94 ? -34.919 -0.191 -37.874 1.00 39.06 94 LEU A C 1
ATOM 731 O O . LEU A 1 94 ? -35.973 0.193 -37.375 1.00 39.06 94 LEU A O 1
ATOM 735 N N . ARG A 1 95 ? -34.240 0.549 -38.762 1.00 44.94 95 ARG A N 1
ATOM 736 C CA . ARG A 1 95 ? -34.789 0.882 -40.091 1.00 44.94 95 ARG A CA 1
ATOM 737 C C . ARG A 1 95 ? -33.700 1.323 -41.064 1.00 44.94 95 ARG A C 1
ATOM 739 O O . ARG A 1 95 ? -32.760 2.002 -40.604 1.00 44.94 95 ARG A O 1
#

Secondary structure (DSSP, 8-state):
-EEEEEEEEEETTT--EE-GGGEEGGGTT-TTSPPPTT-EEGGGEEEEEEEEEEE--S-TTTTT----HHHHHHHHHHHTT--------------

pLDDT: mean 85.39, std 19.6, range [32.5, 98.12]